Protein AF-X0WM33-F1 (afdb_monomer)

Organism: NCBI:txid412755

Nearest PDB structures (foldseek):
  6wzl-assembly1_F  TM=3.824E-01  e=2.581E-01  Macaca fascicularis
  2x8n-assembly1_A  TM=4.506E-01  e=1.089E+00  Chromobacterium violaceum ATCC 12472
  1zsw-assembly1_A  TM=4.922E-01  e=1.912E+00  Bacillus cereus ATCC 14579
  1nr4-assembly3_F  TM=3.080E-01  e=7.479E-01  unclassified
  4r9w-assembly1_B-2  TM=2.779E-01  e=9.606E-01  Homo sapiens

Sequence (75 aa):
PLESGREVIKVDSCIAKIVQALNNFNIQTVASCCGHGNRPGNIVLADGRELWIVPDYETSRELDKKYPNIWGEVK

pLDDT: mean 90.06, std 10.49, range [51.62, 98.38]

Structure (mmCIF, N/CA/C/O backbone):
data_AF-X0WM33-F1
#
_entry.id   AF-X0WM33-F1
#
loop_
_atom_site.group_PDB
_atom_site.id
_atom_site.type_symbol
_atom_site.label_atom_id
_atom_site.label_alt_id
_atom_site.label_comp_id
_atom_site.label_asym_id
_atom_site.label_entity_id
_atom_site.label_seq_id
_atom_site.pdbx_PDB_ins_code
_atom_site.Cartn_x
_atom_site.Cartn_y
_atom_site.Cartn_z
_atom_site.occupancy
_atom_site.B_iso_or_equiv
_atom_site.auth_seq_id
_atom_site.auth_comp_id
_atom_site.auth_asym_id
_atom_site.auth_atom_id
_atom_site.pdbx_PDB_model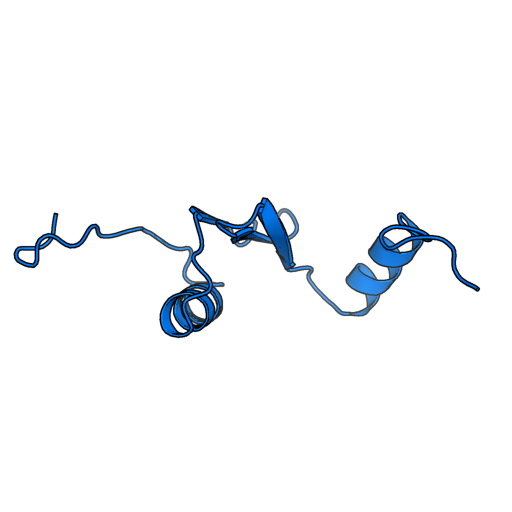_num
ATOM 1 N N . PRO A 1 1 ? -8.966 -1.345 23.855 1.00 58.22 1 PRO A N 1
ATOM 2 C CA . PRO A 1 1 ? -10.080 -0.498 23.362 1.00 58.22 1 PRO A CA 1
ATOM 3 C C . PRO A 1 1 ? -9.984 0.904 23.965 1.00 58.22 1 PRO A C 1
ATOM 5 O O . PRO A 1 1 ? -9.707 1.022 25.155 1.00 58.22 1 PRO A O 1
ATOM 8 N N . LEU A 1 2 ? -10.161 1.946 23.151 1.00 61.88 2 LEU A N 1
ATOM 9 C CA . LEU A 1 2 ? -10.359 3.297 23.680 1.00 61.88 2 LEU A CA 1
ATOM 10 C C . LEU A 1 2 ? -11.699 3.351 24.424 1.00 61.88 2 LEU A C 1
ATOM 12 O O . LEU A 1 2 ? -12.606 2.582 24.104 1.00 61.88 2 LEU A O 1
ATOM 16 N N . GLU A 1 3 ? -11.857 4.292 25.357 1.00 73.12 3 GLU A N 1
ATOM 17 C CA . GLU A 1 3 ? -13.138 4.543 26.048 1.00 73.12 3 GLU A CA 1
ATOM 18 C C . GLU A 1 3 ? -14.302 4.795 25.071 1.00 73.12 3 GLU A C 1
ATOM 20 O O . GLU A 1 3 ? -15.460 4.558 25.391 1.00 73.12 3 GLU A O 1
ATOM 25 N N . SER A 1 4 ? -13.991 5.194 23.835 1.00 77.19 4 SER A N 1
ATOM 26 C CA . SER A 1 4 ? -14.944 5.367 22.736 1.00 77.19 4 SER A CA 1
ATOM 27 C C . SER A 1 4 ? -15.459 4.064 22.105 1.00 77.19 4 SER A C 1
ATOM 29 O O . SER A 1 4 ? -16.221 4.125 21.143 1.00 77.19 4 SER A O 1
ATOM 31 N N . GLY A 1 5 ? -15.000 2.893 22.558 1.00 75.69 5 GLY A N 1
ATOM 32 C CA . GLY A 1 5 ? -15.280 1.603 21.915 1.00 75.69 5 GLY A CA 1
ATOM 33 C C . GLY A 1 5 ? -14.516 1.383 20.604 1.00 75.69 5 GLY A C 1
ATOM 34 O O . GLY A 1 5 ? -14.681 0.350 19.962 1.00 75.69 5 GLY A O 1
ATOM 35 N N . ARG A 1 6 ? -13.655 2.329 20.202 1.00 72.25 6 ARG A N 1
ATOM 36 C CA . ARG A 1 6 ? -12.819 2.210 19.001 1.00 72.25 6 ARG A CA 1
ATOM 37 C C . ARG A 1 6 ? -11.563 1.395 19.288 1.00 72.25 6 ARG A C 1
ATOM 39 O O . ARG A 1 6 ? -10.927 1.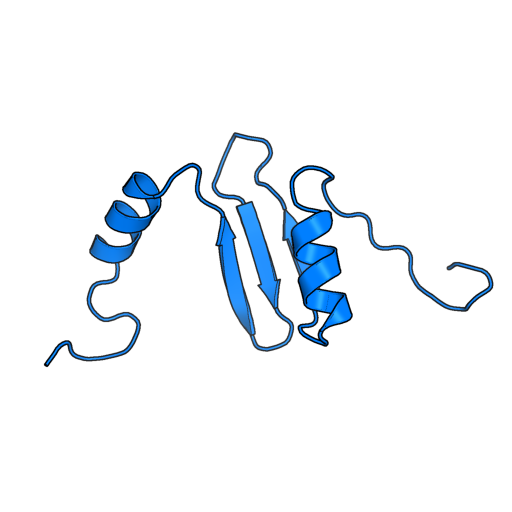535 20.340 1.00 72.25 6 ARG A O 1
ATOM 46 N N . GLU A 1 7 ? -11.187 0.563 18.329 1.00 76.69 7 GLU A N 1
ATOM 47 C CA . GLU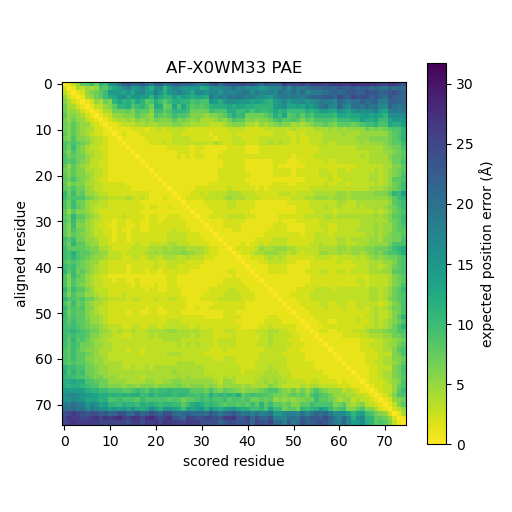 A 1 7 ? -9.926 -0.166 18.358 1.00 76.69 7 GLU A CA 1
ATOM 48 C C . GLU A 1 7 ? -8.776 0.732 17.885 1.00 76.69 7 GLU A C 1
ATOM 50 O O . GLU A 1 7 ? -8.925 1.519 16.949 1.00 76.69 7 GLU A O 1
ATOM 55 N N . VAL A 1 8 ? -7.627 0.638 18.558 1.00 78.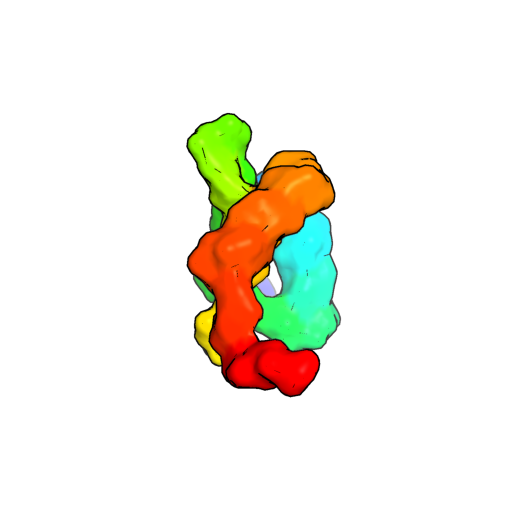81 8 VAL A N 1
ATOM 56 C CA . VAL A 1 8 ? -6.398 1.310 18.122 1.00 78.81 8 VAL A CA 1
ATOM 57 C C . VAL A 1 8 ? -5.615 0.328 17.276 1.00 78.81 8 VAL A C 1
ATOM 59 O O . VAL A 1 8 ? -5.051 -0.629 17.804 1.00 78.81 8 VAL A O 1
ATOM 62 N N . ILE A 1 9 ? -5.546 0.593 15.978 1.00 81.75 9 ILE A N 1
ATOM 63 C CA . ILE A 1 9 ? -4.715 -0.178 15.060 1.00 81.75 9 ILE A CA 1
ATOM 64 C C . ILE A 1 9 ? -3.376 0.537 14.901 1.00 81.75 9 ILE A C 1
ATOM 66 O O . ILE A 1 9 ? -3.322 1.735 14.616 1.00 81.75 9 ILE A O 1
ATOM 70 N N . LYS A 1 10 ? -2.280 -0.194 15.117 1.00 87.56 10 LYS A N 1
ATOM 71 C CA . LYS A 1 10 ? -0.930 0.319 14.870 1.00 87.56 10 LYS A CA 1
ATOM 72 C C . LYS A 1 10 ? -0.664 0.308 13.368 1.00 87.56 10 LYS A C 1
ATOM 74 O O . LYS A 1 10 ? -0.863 -0.712 12.718 1.00 87.56 10 LYS A O 1
ATOM 79 N N . VAL A 1 11 ? -0.194 1.436 12.846 1.00 94.19 11 VAL A N 1
ATOM 80 C CA . VAL A 1 11 ? 0.167 1.616 11.436 1.00 94.19 11 VAL A CA 1
ATOM 81 C C . VAL A 1 11 ? 1.596 2.140 11.368 1.00 94.19 11 VAL A C 1
ATOM 83 O O . VAL A 1 11 ? 1.966 3.008 12.163 1.00 94.19 11 VAL A O 1
ATOM 86 N N . ASP A 1 12 ? 2.391 1.639 10.421 1.00 95.81 12 ASP A N 1
ATOM 87 C CA . ASP A 1 12 ? 3.756 2.124 10.219 1.00 95.81 12 ASP A CA 1
ATOM 88 C C . ASP A 1 12 ? 3.746 3.620 9.849 1.00 95.81 12 ASP A C 1
ATOM 90 O O . ASP A 1 12 ? 3.053 4.055 8.922 1.00 95.81 12 ASP A O 1
ATOM 94 N N . SER A 1 13 ? 4.550 4.425 10.548 1.00 95.38 13 SER A N 1
ATOM 95 C CA . SER A 1 13 ? 4.545 5.892 10.420 1.00 95.38 13 SER A CA 1
ATOM 96 C C . SER A 1 13 ? 4.859 6.390 9.001 1.00 95.38 13 SER A C 1
ATOM 98 O O . SER A 1 13 ? 4.286 7.385 8.561 1.00 95.38 13 SER A O 1
ATOM 100 N N . CYS A 1 14 ? 5.706 5.662 8.270 1.00 95.12 14 CYS A N 1
ATOM 101 C CA . CYS A 1 14 ? 6.065 5.871 6.859 1.00 95.12 14 CYS A CA 1
ATOM 102 C C . CYS A 1 14 ? 4.854 5.936 5.910 1.00 95.12 14 CYS A C 1
ATOM 104 O O . CYS A 1 14 ? 4.907 6.658 4.920 1.00 95.12 14 CYS A O 1
ATOM 106 N N . ILE A 1 15 ? 3.767 5.208 6.195 1.00 96.75 15 ILE A N 1
ATOM 107 C CA . ILE A 1 15 ? 2.568 5.149 5.335 1.00 96.75 15 ILE A CA 1
ATOM 108 C C . ILE A 1 15 ? 1.283 5.561 6.062 1.00 96.75 15 ILE A C 1
ATOM 110 O O . ILE A 1 15 ? 0.204 5.547 5.468 1.00 96.75 15 ILE A O 1
ATOM 114 N N . ALA A 1 16 ? 1.382 5.991 7.323 1.00 96.56 16 ALA A N 1
ATOM 115 C CA . ALA A 1 16 ? 0.235 6.313 8.168 1.00 96.56 16 ALA A CA 1
ATOM 116 C C . ALA A 1 16 ? -0.710 7.355 7.548 1.00 96.56 16 ALA A C 1
ATOM 118 O O . ALA A 1 16 ? -1.925 7.200 7.629 1.00 96.56 16 ALA A O 1
ATOM 119 N N . LYS A 1 17 ? -0.177 8.382 6.870 1.00 96.94 17 LYS A N 1
ATOM 120 C CA . LYS A 1 17 ? -1.004 9.404 6.200 1.00 96.94 17 LYS A CA 1
ATOM 121 C C . LYS A 1 17 ? -1.825 8.837 5.039 1.00 96.94 17 LYS A C 1
ATOM 123 O O . LYS A 1 17 ? -2.956 9.265 4.839 1.00 96.94 17 LYS A O 1
ATOM 128 N N . ILE A 1 18 ? -1.276 7.872 4.300 1.00 97.38 18 ILE A N 1
ATOM 129 C CA . ILE A 1 18 ? -1.970 7.221 3.180 1.00 97.38 18 ILE A CA 1
ATOM 130 C C . ILE A 1 18 ? -3.091 6.339 3.731 1.00 97.38 18 ILE A C 1
ATOM 132 O O . ILE A 1 18 ? -4.237 6.466 3.312 1.00 97.38 18 ILE A O 1
ATOM 136 N N . VAL A 1 19 ? -2.780 5.508 4.731 1.00 97.31 19 VAL A N 1
ATOM 137 C CA . VAL A 1 19 ? -3.767 4.648 5.402 1.00 97.31 19 VAL A CA 1
ATOM 138 C C . VAL A 1 19 ? -4.894 5.482 6.018 1.00 97.31 19 VAL A C 1
ATOM 140 O O . VAL A 1 19 ? -6.068 5.158 5.846 1.00 97.31 19 VAL A O 1
ATOM 143 N N . GLN A 1 20 ? -4.564 6.589 6.689 1.00 95.88 20 GLN A N 1
ATOM 144 C CA . GLN A 1 20 ? -5.560 7.496 7.254 1.00 95.88 20 GLN A CA 1
ATOM 145 C C . GLN A 1 20 ? -6.442 8.123 6.169 1.00 95.88 20 GLN A C 1
ATOM 147 O O . GLN A 1 20 ? -7.659 8.161 6.334 1.00 95.88 20 GLN A O 1
ATOM 152 N N . ALA A 1 21 ? -5.855 8.587 5.062 1.00 97.38 21 ALA A N 1
ATOM 153 C CA . ALA A 1 21 ? -6.618 9.152 3.955 1.00 97.38 21 ALA A CA 1
ATOM 154 C C . ALA A 1 21 ? -7.619 8.133 3.392 1.00 97.38 21 ALA A C 1
ATOM 156 O O . ALA A 1 21 ? -8.796 8.452 3.278 1.00 97.38 21 ALA A O 1
ATOM 157 N N . LEU A 1 22 ? -7.190 6.895 3.126 1.00 97.25 22 LEU A N 1
ATOM 158 C CA . LEU A 1 22 ? -8.076 5.839 2.624 1.00 97.25 22 LEU A CA 1
ATOM 159 C C . LEU A 1 22 ? -9.269 5.602 3.565 1.00 97.25 22 LEU A C 1
ATOM 161 O O . LEU A 1 22 ? -10.420 5.691 3.136 1.00 97.25 22 LEU A O 1
ATOM 165 N N . ASN A 1 23 ? -9.011 5.399 4.861 1.00 95.44 23 ASN A N 1
ATOM 166 C CA . ASN A 1 23 ? -10.076 5.140 5.835 1.00 95.44 23 ASN A CA 1
ATOM 167 C C . ASN A 1 23 ? -11.019 6.339 6.027 1.00 95.44 23 ASN A C 1
ATOM 169 O O . ASN A 1 23 ? -12.223 6.139 6.175 1.00 95.44 23 ASN A O 1
ATOM 173 N N . ASN A 1 24 ? -10.508 7.575 5.975 1.00 96.19 24 ASN A N 1
ATOM 174 C CA . ASN A 1 24 ? -11.334 8.786 6.062 1.00 96.19 24 ASN A CA 1
ATOM 175 C C . ASN A 1 24 ? -12.323 8.924 4.891 1.00 96.19 24 ASN A C 1
ATOM 177 O O . ASN A 1 24 ? -13.333 9.609 5.032 1.00 96.19 24 ASN A O 1
ATOM 181 N N . PHE A 1 25 ? -12.045 8.281 3.754 1.00 96.25 25 PHE A N 1
ATOM 182 C CA . PHE A 1 25 ? -12.903 8.262 2.566 1.00 96.25 25 PHE A CA 1
ATOM 183 C C . PHE A 1 25 ? -13.631 6.921 2.376 1.00 96.25 25 PHE A C 1
ATOM 185 O O . PHE A 1 25 ? -14.005 6.570 1.259 1.00 96.25 25 PHE A O 1
ATOM 192 N N . ASN A 1 26 ? -13.848 6.166 3.459 1.00 95.31 26 ASN A N 1
ATOM 193 C CA . ASN A 1 26 ? -14.526 4.864 3.463 1.00 95.31 26 ASN A CA 1
ATOM 194 C C . ASN A 1 26 ? -13.861 3.787 2.583 1.00 95.31 26 ASN A C 1
ATOM 196 O O . ASN A 1 26 ? -14.486 2.778 2.259 1.00 95.31 26 ASN A O 1
ATOM 200 N N . ILE A 1 27 ? -12.581 3.949 2.243 1.00 97.62 27 ILE A N 1
ATOM 201 C CA . ILE A 1 27 ? -11.771 2.897 1.629 1.00 97.62 27 ILE A CA 1
ATOM 202 C C . ILE A 1 27 ? -11.099 2.138 2.774 1.00 97.62 27 ILE A C 1
ATOM 204 O O . ILE A 1 27 ? -10.008 2.486 3.228 1.00 97.62 27 ILE A O 1
ATOM 208 N N . GLN A 1 28 ? -11.808 1.139 3.299 1.00 96.06 28 GLN A N 1
ATOM 209 C CA . GLN A 1 28 ? -11.377 0.405 4.486 1.00 96.06 28 GLN A CA 1
ATOM 210 C C . GLN A 1 28 ? -10.095 -0.385 4.218 1.00 96.06 28 GLN A C 1
ATOM 212 O O . GLN A 1 28 ? -10.031 -1.196 3.293 1.00 96.06 28 GLN A O 1
ATOM 217 N N . THR A 1 29 ? -9.087 -0.173 5.063 1.00 96.81 29 THR A N 1
ATOM 218 C CA . THR A 1 29 ? -7.839 -0.946 5.048 1.00 96.81 29 THR A CA 1
ATOM 219 C C . THR A 1 29 ? -7.897 -2.046 6.101 1.00 96.81 29 THR A C 1
ATOM 221 O O . THR A 1 29 ? -8.247 -1.763 7.246 1.00 96.81 29 THR A O 1
ATOM 224 N N . VAL A 1 30 ? -7.496 -3.268 5.756 1.00 96.31 30 VAL A N 1
ATOM 225 C CA . VAL A 1 30 ? -7.483 -4.414 6.689 1.00 96.31 30 VAL A CA 1
ATOM 226 C C . VAL A 1 30 ? -6.076 -4.790 7.158 1.00 96.31 30 VAL A C 1
ATOM 228 O O . VAL A 1 30 ? -5.921 -5.384 8.220 1.00 96.31 30 VAL A O 1
ATOM 231 N N . ALA A 1 31 ? -5.044 -4.418 6.398 1.00 96.06 31 ALA A N 1
ATOM 232 C CA . ALA A 1 31 ? -3.641 -4.569 6.776 1.00 96.06 31 ALA A CA 1
ATOM 233 C C . ALA A 1 31 ? -2.773 -3.547 6.028 1.00 96.06 31 ALA A C 1
ATOM 235 O O . ALA A 1 31 ? -3.129 -3.095 4.939 1.00 96.06 31 ALA A O 1
ATOM 236 N N . SER A 1 32 ? -1.618 -3.193 6.591 1.00 97.12 32 SER A N 1
ATOM 237 C CA . SER A 1 32 ? -0.647 -2.320 5.925 1.00 97.12 32 SER A CA 1
ATOM 238 C C . SER A 1 32 ? 0.764 -2.533 6.464 1.00 97.12 32 SER A C 1
ATOM 240 O O . SER A 1 32 ? 0.926 -2.693 7.672 1.00 97.12 32 SER A O 1
ATOM 242 N N . CYS A 1 33 ? 1.776 -2.462 5.602 1.00 96.81 33 CYS A N 1
ATOM 243 C CA . CYS A 1 33 ? 3.185 -2.423 5.991 1.00 96.81 33 CYS A CA 1
ATOM 244 C C .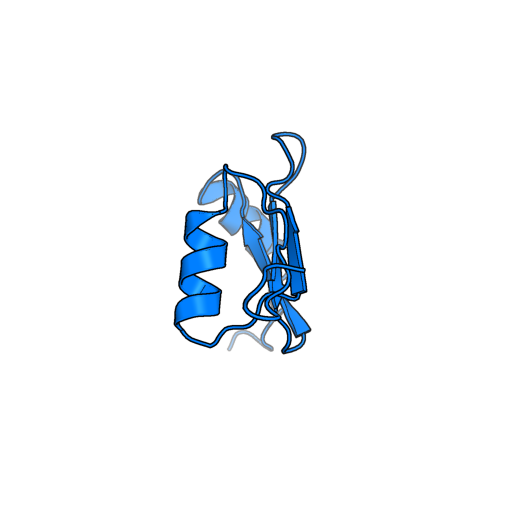 CYS A 1 33 ? 3.971 -1.597 4.971 1.00 96.81 33 CYS A C 1
ATOM 246 O O . CYS A 1 33 ? 3.790 -1.784 3.774 1.00 96.81 33 CYS A O 1
ATOM 248 N N . CYS A 1 34 ? 4.887 -0.721 5.390 1.00 96.44 34 CYS A N 1
ATOM 249 C CA . CYS A 1 34 ? 5.709 0.018 4.415 1.00 96.44 34 CYS A CA 1
ATOM 250 C C . CYS A 1 34 ? 6.943 -0.748 3.927 1.00 96.44 34 CYS A C 1
ATOM 252 O O . CYS A 1 34 ? 7.799 -0.184 3.254 1.00 96.44 34 CYS A O 1
ATOM 254 N N . GLY A 1 35 ? 7.085 -2.019 4.314 1.00 95.06 35 GLY A N 1
ATOM 255 C CA . GLY A 1 35 ? 8.210 -2.868 3.914 1.00 95.06 35 GLY A CA 1
ATOM 256 C C . GLY A 1 35 ? 9.541 -2.546 4.601 1.00 95.06 35 GLY A C 1
ATOM 257 O O . GLY A 1 35 ? 10.497 -3.304 4.445 1.00 95.06 35 GLY A O 1
ATOM 258 N N . HIS A 1 36 ? 9.602 -1.475 5.404 1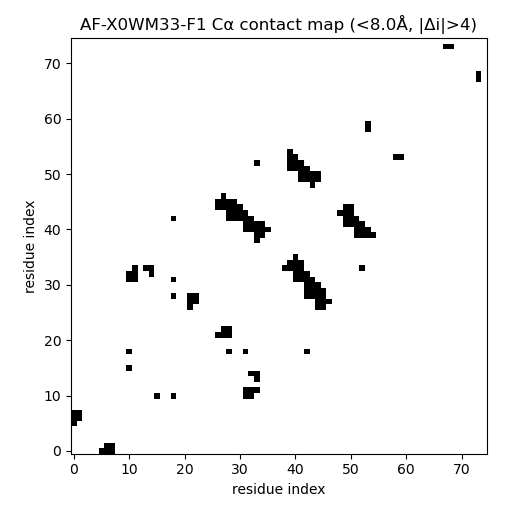.00 93.88 36 HIS A N 1
ATOM 259 C CA . HIS A 1 36 ? 10.758 -1.098 6.229 1.00 93.88 36 HIS A CA 1
ATOM 260 C C . HIS A 1 36 ? 12.064 -0.976 5.418 1.00 93.88 36 HIS A C 1
ATOM 262 O O . HIS A 1 36 ? 13.139 -1.295 5.917 1.00 93.88 36 HIS A O 1
ATOM 268 N N . GLY A 1 37 ? 11.961 -0.574 4.145 1.00 90.25 37 GLY A N 1
ATOM 269 C CA . GLY A 1 37 ? 13.096 -0.457 3.220 1.00 90.25 37 GLY A CA 1
ATOM 270 C C . GLY A 1 37 ? 13.613 -1.779 2.635 1.00 90.25 37 GLY A C 1
ATOM 271 O O . GLY A 1 37 ? 14.551 -1.755 1.849 1.00 90.25 37 GLY A O 1
ATOM 272 N N . ASN A 1 38 ? 13.010 -2.923 2.976 1.00 93.50 38 ASN A N 1
ATOM 273 C CA . ASN A 1 38 ? 13.470 -4.247 2.530 1.00 93.50 38 ASN A CA 1
ATOM 274 C C . ASN A 1 38 ? 12.654 -4.816 1.362 1.00 93.50 38 ASN A C 1
ATOM 276 O O . ASN A 1 38 ? 13.070 -5.770 0.709 1.00 93.50 38 ASN A O 1
ATOM 280 N N . ARG A 1 39 ? 11.455 -4.277 1.135 1.00 92.81 39 ARG A N 1
ATOM 281 C CA . ARG A 1 39 ? 10.506 -4.717 0.109 1.00 92.81 39 ARG A CA 1
ATOM 282 C C . ARG A 1 39 ? 9.521 -3.591 -0.206 1.00 92.81 39 ARG A C 1
ATOM 284 O O . ARG A 1 39 ? 9.405 -2.679 0.617 1.00 92.81 39 ARG A O 1
ATOM 291 N N . PRO A 1 40 ? 8.793 -3.655 -1.337 1.00 95.56 40 PRO A N 1
ATOM 292 C CA . PRO A 1 40 ? 7.649 -2.783 -1.556 1.00 95.56 40 PRO A CA 1
ATOM 293 C C . PRO A 1 40 ? 6.705 -2.811 -0.353 1.00 95.56 40 PRO A C 1
ATOM 295 O O . PRO A 1 40 ? 6.470 -3.864 0.247 1.00 95.56 40 PRO A O 1
ATOM 298 N N . GLY A 1 41 ? 6.198 -1.641 0.014 1.00 96.94 41 GLY A N 1
ATOM 299 C CA . GLY A 1 41 ? 5.111 -1.541 0.970 1.00 96.94 41 GLY A CA 1
ATOM 300 C C . GLY A 1 41 ? 3.807 -2.031 0.353 1.00 96.94 41 GLY A C 1
ATOM 301 O O . GLY A 1 41 ? 3.663 -2.096 -0.868 1.00 96.94 41 GLY A O 1
ATOM 302 N N . ASN A 1 42 ? 2.841 -2.347 1.201 1.00 97.56 42 ASN A N 1
ATOM 303 C CA . ASN A 1 42 ? 1.524 -2.780 0.785 1.00 97.56 42 ASN A CA 1
ATOM 304 C C . ASN A 1 42 ? 0.433 -2.237 1.712 1.00 97.56 42 ASN A C 1
ATOM 306 O O . ASN A 1 42 ? 0.639 -2.057 2.916 1.00 97.56 42 ASN A O 1
ATOM 310 N N . ILE A 1 43 ? -0.741 -1.985 1.137 1.00 98.38 43 ILE A N 1
ATOM 311 C CA . ILE A 1 43 ? -1.979 -1.686 1.858 1.00 98.38 43 ILE A CA 1
ATOM 312 C C . ILE A 1 43 ? -3.065 -2.604 1.300 1.00 98.38 43 ILE A C 1
ATOM 314 O O . ILE A 1 43 ? -3.404 -2.522 0.121 1.00 98.38 43 ILE A O 1
ATOM 318 N N . VAL A 1 44 ? -3.618 -3.461 2.154 1.00 97.94 44 VAL A N 1
ATOM 319 C CA . VAL A 1 44 ? -4.686 -4.400 1.801 1.00 97.94 44 VAL A CA 1
ATOM 320 C C . VAL A 1 44 ? -6.032 -3.736 2.067 1.00 97.94 44 VAL A C 1
ATOM 322 O O . VAL A 1 44 ? -6.279 -3.251 3.176 1.00 97.94 44 VAL A O 1
ATOM 325 N N . LEU A 1 45 ? -6.897 -3.706 1.055 1.00 97.94 45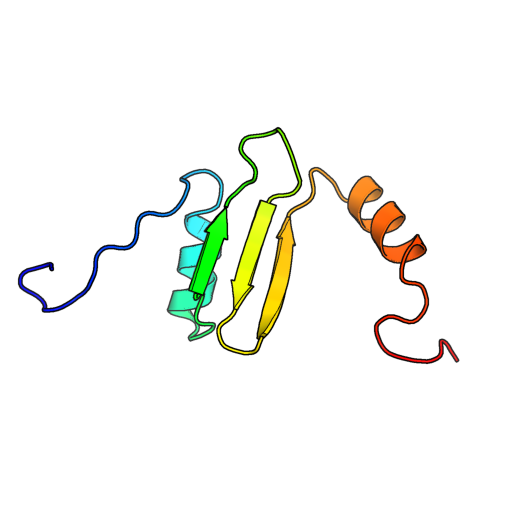 LEU A N 1
ATOM 326 C CA . LEU A 1 45 ? -8.232 -3.120 1.124 1.00 97.94 45 LEU A CA 1
ATOM 327 C C . LEU A 1 45 ? -9.277 -4.191 1.450 1.00 97.94 45 LEU A C 1
ATOM 329 O O . LEU A 1 45 ? -9.147 -5.351 1.059 1.00 97.94 45 LEU A O 1
ATOM 333 N N . ALA A 1 46 ? -10.342 -3.797 2.148 1.00 97.56 46 ALA A N 1
ATOM 334 C CA . ALA A 1 46 ? -11.425 -4.703 2.536 1.00 97.56 46 ALA A CA 1
ATOM 335 C C . ALA A 1 46 ? -12.182 -5.303 1.336 1.00 97.56 46 ALA A C 1
ATOM 337 O O . ALA A 1 46 ? -12.809 -6.349 1.472 1.00 97.56 46 ALA A O 1
ATOM 338 N N . ASP A 1 47 ? -12.110 -4.667 0.162 1.00 96.00 47 ASP A N 1
ATOM 339 C CA . ASP A 1 47 ? -12.730 -5.146 -1.080 1.00 96.00 47 ASP A CA 1
ATOM 340 C C . ASP A 1 47 ? -11.869 -6.155 -1.863 1.00 96.00 47 ASP A C 1
ATOM 342 O O . ASP A 1 47 ? -12.222 -6.541 -2.976 1.00 96.00 47 ASP A O 1
ATOM 346 N N . GLY A 1 48 ? -10.745 -6.592 -1.287 1.00 95.75 48 GLY A N 1
ATOM 347 C CA . GLY A 1 48 ? -9.863 -7.610 -1.856 1.00 95.75 48 GLY A CA 1
ATOM 348 C C . GLY A 1 48 ? -8.746 -7.067 -2.747 1.00 95.75 48 GLY A C 1
ATOM 349 O O . GLY A 1 48 ? -7.886 -7.841 -3.165 1.00 95.75 48 GLY A O 1
ATOM 350 N N . ARG A 1 49 ? -8.706 -5.758 -3.027 1.00 95.81 49 ARG A N 1
ATOM 351 C CA . ARG A 1 49 ? -7.579 -5.134 -3.737 1.00 95.81 49 ARG A CA 1
ATOM 352 C C . ARG A 1 49 ? -6.386 -4.918 -2.805 1.00 95.81 49 ARG A C 1
ATOM 354 O O . ARG A 1 49 ? -6.541 -4.720 -1.601 1.00 95.81 49 ARG A O 1
ATOM 361 N N . GLU A 1 50 ? -5.189 -4.868 -3.379 1.00 96.06 50 GLU A N 1
ATOM 362 C CA . GLU A 1 50 ? -3.963 -4.502 -2.667 1.00 96.06 50 GLU A CA 1
ATOM 363 C C . GLU A 1 50 ? -3.245 -3.368 -3.403 1.00 96.06 50 GLU A C 1
ATOM 365 O O . GLU A 1 50 ? -3.024 -3.430 -4.612 1.00 96.06 50 GLU A O 1
ATOM 370 N N . LEU A 1 51 ? -2.889 -2.314 -2.670 1.00 96.81 51 LEU A N 1
ATOM 371 C CA . LEU A 1 51 ? -2.089 -1.209 -3.185 1.00 96.81 51 LEU A CA 1
ATOM 372 C C . LEU A 1 51 ? -0.624 -1.475 -2.861 1.00 96.81 51 LEU A C 1
ATOM 374 O O . LEU A 1 51 ? -0.258 -1.552 -1.689 1.00 96.81 51 LEU A O 1
ATOM 378 N N . TRP A 1 52 ? 0.214 -1.589 -3.888 1.00 95.88 52 TRP A N 1
ATOM 3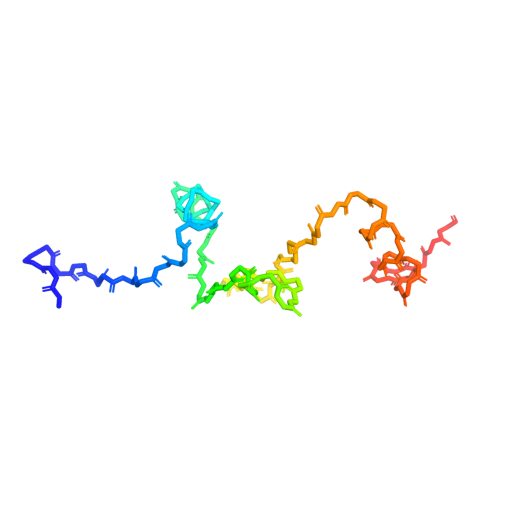79 C CA . TRP A 1 52 ? 1.661 -1.712 -3.726 1.00 95.88 52 TRP A CA 1
ATOM 380 C C . TRP A 1 52 ? 2.327 -0.338 -3.756 1.00 95.88 52 TRP A C 1
ATOM 382 O O . TRP A 1 52 ? 2.057 0.485 -4.630 1.00 95.88 52 TRP A O 1
ATOM 392 N N . ILE A 1 53 ? 3.222 -0.105 -2.800 1.00 95.50 53 ILE A N 1
ATOM 393 C CA . ILE A 1 53 ? 4.014 1.117 -2.670 1.00 95.50 53 ILE A CA 1
ATOM 394 C C . ILE A 1 53 ? 5.459 0.753 -2.983 1.00 95.50 53 ILE A C 1
ATOM 396 O O . ILE A 1 53 ? 6.157 0.136 -2.179 1.00 95.50 53 ILE A O 1
ATOM 400 N N . VAL A 1 54 ? 5.895 1.116 -4.181 1.00 95.50 54 VAL A N 1
ATOM 401 C CA . VAL A 1 54 ? 7.249 0.857 -4.677 1.00 95.50 54 VAL A CA 1
ATOM 402 C C . VAL A 1 54 ? 8.133 2.097 -4.504 1.00 95.50 54 VAL A C 1
ATOM 404 O O . VAL A 1 54 ? 7.592 3.186 -4.308 1.00 95.50 54 VAL A O 1
ATOM 407 N N . PRO A 1 55 ? 9.472 1.957 -4.547 1.00 91.62 55 PRO A N 1
ATOM 408 C CA . PRO A 1 55 ? 10.384 3.072 -4.283 1.00 91.62 55 PRO A CA 1
ATOM 409 C C . PRO A 1 55 ? 10.229 4.259 -5.241 1.00 91.62 55 PRO A C 1
ATOM 411 O O . PRO A 1 55 ? 10.360 5.403 -4.812 1.00 91.62 55 PRO A O 1
ATOM 414 N N . ASP A 1 56 ? 9.940 3.992 -6.516 1.00 93.75 56 ASP A N 1
ATOM 415 C CA . ASP A 1 56 ? 9.892 5.002 -7.572 1.00 93.75 56 ASP A CA 1
ATOM 416 C C . ASP A 1 56 ? 9.009 4.581 -8.763 1.00 93.75 56 ASP A C 1
ATOM 418 O O . ASP A 1 56 ? 8.468 3.467 -8.838 1.00 93.75 56 ASP A O 1
ATOM 422 N N . TYR A 1 57 ? 8.827 5.527 -9.686 1.00 94.81 57 TYR A N 1
ATOM 423 C CA . TYR A 1 57 ? 8.008 5.364 -10.882 1.00 94.81 57 TYR A CA 1
ATOM 424 C C . TYR A 1 57 ? 8.585 4.300 -11.820 1.00 94.81 57 TYR A C 1
ATOM 426 O O . TYR A 1 57 ? 7.845 3.481 -12.364 1.00 94.81 57 TYR A O 1
ATOM 434 N N . GLU A 1 58 ? 9.902 4.278 -11.984 1.00 96.00 58 GLU A N 1
ATOM 435 C CA . GLU A 1 58 ? 10.625 3.356 -12.851 1.00 96.00 58 GLU A CA 1
ATOM 436 C C . GLU A 1 58 ? 10.419 1.907 -12.391 1.00 96.00 58 GLU A C 1
ATOM 438 O O . GLU A 1 58 ? 10.031 1.052 -13.187 1.00 96.00 58 GLU A O 1
ATOM 443 N N . THR A 1 59 ? 10.548 1.645 -11.090 1.00 93.88 59 THR A N 1
ATOM 444 C CA . THR A 1 59 ? 10.260 0.344 -10.472 1.00 93.88 59 THR A CA 1
ATOM 445 C C . THR A 1 59 ? 8.805 -0.061 -10.699 1.00 93.88 59 THR A C 1
ATOM 447 O O . THR A 1 59 ? 8.526 -1.227 -10.987 1.00 93.88 59 THR A O 1
ATOM 450 N N . SER A 1 60 ? 7.864 0.889 -10.620 1.00 93.88 60 SER A N 1
ATOM 451 C CA . SER A 1 60 ? 6.462 0.629 -10.969 1.00 93.88 60 SER A CA 1
ATOM 452 C C . SER A 1 60 ? 6.314 0.206 -12.435 1.00 93.88 60 SER A C 1
ATOM 454 O O . SER A 1 60 ? 5.630 -0.776 -12.710 1.00 93.88 60 SER A O 1
ATOM 456 N N . ARG A 1 61 ? 6.978 0.887 -13.380 1.00 93.12 61 ARG A N 1
ATOM 457 C CA . ARG A 1 61 ? 6.926 0.524 -14.808 1.00 93.12 61 ARG A CA 1
ATOM 458 C C . ARG A 1 61 ? 7.515 -0.863 -15.076 1.00 93.12 61 ARG A C 1
ATOM 460 O O . ARG A 1 61 ? 6.986 -1.591 -15.913 1.00 93.12 61 ARG A O 1
ATOM 467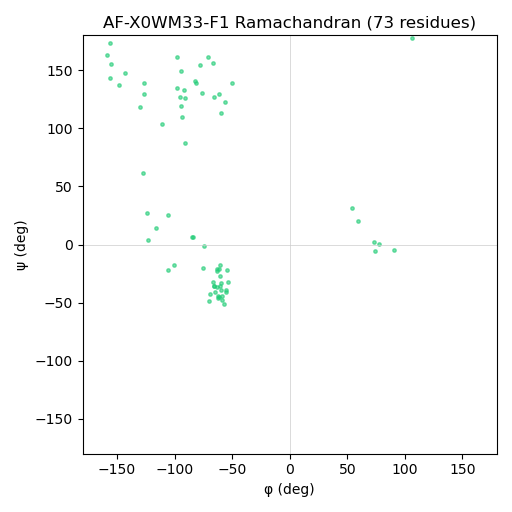 N N . GLU A 1 62 ? 8.575 -1.252 -14.370 1.00 93.19 62 GLU A N 1
ATOM 468 C CA . GLU A 1 62 ? 9.133 -2.607 -14.480 1.00 93.19 62 GLU A CA 1
ATOM 469 C C . GLU A 1 62 ? 8.189 -3.686 -13.937 1.00 93.19 62 GLU A C 1
ATOM 471 O O . GLU A 1 62 ? 8.156 -4.798 -14.465 1.00 93.19 62 GLU A O 1
ATOM 476 N N . LEU A 1 63 ? 7.390 -3.381 -12.909 1.00 90.31 63 LEU A N 1
ATOM 477 C CA . LEU A 1 63 ? 6.348 -4.291 -12.429 1.00 90.31 63 LEU A CA 1
ATOM 478 C C . LEU A 1 63 ? 5.200 -4.424 -13.429 1.00 90.31 63 LEU A C 1
ATOM 480 O O . LEU A 1 63 ? 4.782 -5.548 -13.692 1.00 90.31 63 LEU A O 1
ATOM 484 N N . ASP A 1 64 ? 4.742 -3.326 -14.033 1.00 89.75 64 ASP A N 1
ATOM 485 C CA . ASP A 1 64 ? 3.682 -3.359 -15.049 1.00 89.75 64 ASP A CA 1
ATOM 486 C C . ASP A 1 64 ? 4.040 -4.298 -16.210 1.00 89.75 64 ASP A C 1
ATOM 488 O O . ASP A 1 64 ? 3.214 -5.095 -16.652 1.00 89.75 64 ASP A O 1
ATOM 492 N N . LYS A 1 65 ? 5.306 -4.287 -16.649 1.00 91.75 65 LYS A N 1
ATOM 493 C CA . LYS A 1 65 ? 5.804 -5.191 -17.702 1.00 91.75 65 LYS A CA 1
ATOM 494 C C . LYS A 1 65 ? 5.683 -6.674 -17.344 1.00 91.75 65 LYS A C 1
ATOM 496 O O . LYS A 1 65 ? 5.582 -7.501 -18.247 1.00 91.75 65 LYS A O 1
ATOM 501 N N . LYS A 1 66 ? 5.704 -7.030 -16.054 1.00 91.44 66 LYS A N 1
ATOM 502 C CA . LYS A 1 66 ? 5.529 -8.423 -15.603 1.00 91.44 66 LYS A CA 1
ATOM 503 C C . LYS A 1 66 ? 4.081 -8.889 -15.697 1.00 91.44 66 LYS A C 1
ATOM 505 O O . LYS A 1 66 ? 3.844 -10.093 -15.736 1.00 91.44 66 LYS A O 1
ATOM 510 N N . TYR A 1 67 ? 3.132 -7.958 -15.755 1.00 88.38 67 TYR A N 1
ATOM 511 C CA . TYR A 1 67 ? 1.707 -8.253 -15.810 1.00 88.38 67 TYR A CA 1
ATOM 512 C C . TYR A 1 67 ? 1.028 -7.533 -16.989 1.00 88.38 67 TYR A C 1
ATOM 514 O O . TYR A 1 67 ? 0.111 -6.737 -16.783 1.00 88.38 67 TYR A O 1
ATOM 522 N N . PRO A 1 68 ? 1.432 -7.827 -18.240 1.00 82.81 68 PRO A N 1
ATOM 523 C CA . PRO A 1 68 ? 1.015 -7.056 -19.415 1.00 82.81 68 PRO A CA 1
ATOM 524 C C . PRO A 1 68 ? -0.500 -7.064 -19.669 1.00 82.81 68 PRO A C 1
ATOM 526 O O . PRO A 1 68 ? -1.008 -6.160 -20.318 1.00 82.81 68 PRO A O 1
ATOM 529 N N . ASN A 1 69 ? -1.222 -8.054 -19.135 1.00 84.25 69 ASN A N 1
ATOM 530 C CA . ASN A 1 69 ? -2.659 -8.247 -19.346 1.00 84.25 69 ASN A CA 1
ATOM 531 C C . ASN A 1 69 ? -3.445 -8.304 -18.024 1.00 84.25 69 ASN A C 1
ATOM 533 O O . ASN A 1 69 ? -4.476 -8.969 -17.949 1.00 84.25 69 ASN A O 1
ATOM 537 N N . ILE A 1 70 ? -2.961 -7.660 -16.951 1.00 81.06 70 ILE A N 1
ATOM 538 C CA . ILE A 1 70 ? -3.580 -7.767 -15.612 1.00 81.06 70 ILE A CA 1
ATOM 539 C C . ILE A 1 70 ? -5.036 -7.274 -15.553 1.00 81.06 70 ILE A C 1
ATOM 541 O O . ILE A 1 70 ? -5.776 -7.652 -14.650 1.00 81.06 70 ILE A O 1
ATOM 545 N N . TRP A 1 71 ? -5.468 -6.492 -16.546 1.00 74.88 71 TRP A N 1
ATOM 546 C CA . TRP A 1 71 ? -6.842 -6.000 -16.691 1.00 74.88 71 TRP A CA 1
ATOM 547 C C . TRP A 1 71 ? -7.555 -6.515 -17.958 1.00 74.88 71 TRP A C 1
ATOM 549 O O . TRP A 1 71 ? -8.606 -5.988 -18.316 1.00 74.88 71 TRP A O 1
ATOM 559 N N . GLY A 1 72 ? -7.017 -7.542 -18.627 1.00 76.19 72 GLY A N 1
ATOM 560 C CA . GLY A 1 72 ? -7.547 -8.085 -19.887 1.00 76.19 72 GLY A CA 1
ATOM 561 C C . GLY A 1 72 ? -6.713 -7.714 -21.117 1.00 76.19 72 GLY A C 1
ATOM 562 O O . GLY A 1 72 ? -5.699 -7.028 -20.999 1.00 76.19 72 GLY A O 1
ATOM 563 N N . GLU A 1 73 ? -7.116 -8.226 -22.286 1.00 70.81 73 GLU A N 1
ATOM 564 C CA . GLU A 1 73 ? -6.392 -8.041 -23.550 1.00 70.81 73 GLU A CA 1
ATOM 565 C C . GLU A 1 73 ? -6.199 -6.555 -23.870 1.00 70.81 73 GLU A C 1
ATOM 567 O O . GLU A 1 73 ? -7.162 -5.789 -23.984 1.00 70.81 73 GLU A O 1
ATOM 572 N N . VAL A 1 74 ? -4.936 -6.160 -24.037 1.00 61.12 74 VAL A N 1
ATOM 573 C CA . VAL A 1 74 ? -4.574 -4.906 -24.695 1.00 61.12 74 VAL A CA 1
ATOM 574 C C . VAL A 1 74 ? -5.145 -4.981 -26.113 1.00 61.12 74 VAL A C 1
ATOM 576 O O . VAL A 1 74 ? -4.737 -5.847 -26.885 1.00 61.12 74 VAL A O 1
ATOM 579 N N . LYS A 1 75 ? -6.129 -4.136 -26.435 1.00 51.62 75 LYS A N 1
ATOM 580 C CA . LYS A 1 75 ? -6.539 -3.938 -27.831 1.00 51.62 75 LYS A CA 1
ATOM 581 C C . LYS A 1 75 ? -5.409 -3.315 -28.637 1.00 51.62 75 LYS A C 1
ATOM 583 O O . LYS A 1 75 ? -4.758 -2.393 -28.097 1.00 51.62 75 LYS A O 1
#

Radius of gyration: 15.31 Å; Cα contacts (8 Å, |Δi|>4): 78; chains: 1; bounding box: 29×18×54 Å

Solvent-accessible surface area (backbone atoms only — not comparable to full-atom values): 4751 Å² total; per-residue (Å²): 112,47,99,83,74,44,76,86,79,91,64,52,76,93,44,35,68,58,58,50,52,35,44,76,69,74,45,48,68,76,49,66,45,56,38,86,86,78,46,65,13,42,38,34,33,73,88,73,52,70,49,76,45,58,98,46,70,67,60,46,54,59,50,48,67,75,46,78,49,80,89,46,84,78,127

Mean predicted aligned error: 5.47 Å

Foldseek 3Di:
DPPVPDDDDDDDPVCVVVQVVCVVVVFAWPDWDCCPPPDWTWTATPVGDIDTHDPDPVVVVVVCVVVVAVPHDDD

Secondary structure (DSSP, 8-state):
--TTS-------TTTHHHHHHHHHTT--EEEEE-GGGSS-EEEEETTS-EEEE-SSHHHHHHHHHH-TTTTS---